Protein AF-A0A970G746-F1 (afdb_monomer)

Foldseek 3Di:
DPDDDDADDWDDDPNDIDGHPGDDDDDDDDDDDVVPVVNRVVVVD

Mean predicted aligned error: 3.78 Å

Secondary structure (DSSP, 8-state):
-PPPPPP---EEETTEEESTTSPPPP-----S-TT-HHHHHHHH-

Solvent-accessible surface area (backbone atoms only — not comparable to full-atom values): 3220 Å² total; per-residue (Å²): 132,84,77,83,80,72,89,44,76,70,45,75,58,87,94,46,61,42,41,49,88,46,68,91,80,88,87,87,80,88,85,56,62,77,87,42,56,68,63,40,54,66,71,77,108

Structure (mmCIF, N/CA/C/O backbone):
data_AF-A0A970G746-F1
#
_entry.id   AF-A0A970G746-F1
#
loop_
_atom_site.group_PDB
_atom_site.id
_atom_site.type_symbol
_atom_site.label_atom_id
_atom_site.label_alt_id
_atom_site.label_comp_id
_atom_site.label_asy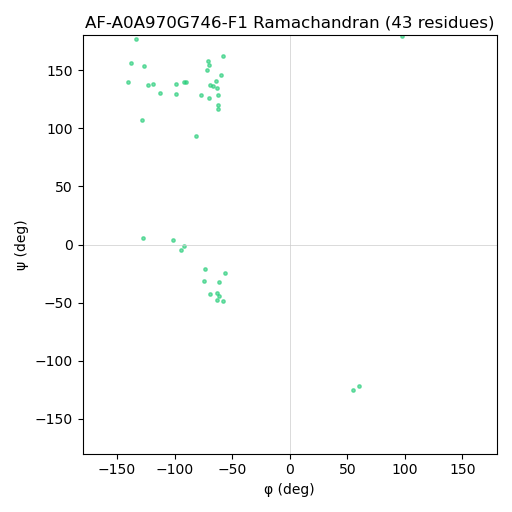m_id
_atom_site.label_entity_id
_atom_site.label_seq_id
_atom_site.pdbx_PDB_ins_code
_atom_site.Cartn_x
_atom_site.Cartn_y
_atom_site.Cartn_z
_atom_site.occupancy
_atom_site.B_iso_or_equiv
_atom_site.auth_seq_id
_atom_site.auth_comp_id
_atom_site.auth_asym_id
_atom_site.auth_atom_id
_atom_site.pdbx_PDB_model_num
ATOM 1 N N . MET A 1 1 ? -0.904 -5.420 26.976 1.00 53.84 1 MET A N 1
ATOM 2 C CA . MET A 1 1 ? -2.305 -5.036 26.698 1.00 53.84 1 MET A CA 1
ATOM 3 C C . MET A 1 1 ? -2.280 -4.043 25.552 1.00 53.84 1 MET A C 1
ATOM 5 O O . MET A 1 1 ? -1.633 -3.014 25.695 1.00 53.84 1 MET A O 1
ATOM 9 N N . SER A 1 2 ? -2.868 -4.370 24.402 1.00 66.62 2 SER A N 1
ATOM 10 C CA . SER A 1 2 ? -2.939 -3.421 23.285 1.00 66.62 2 SER A CA 1
ATOM 11 C C . SER A 1 2 ? -3.839 -2.241 23.680 1.00 66.62 2 SER A C 1
ATOM 13 O O . SER A 1 2 ? -4.875 -2.477 24.306 1.00 66.62 2 SER A O 1
ATOM 15 N N . PRO A 1 3 ? -3.462 -0.987 23.377 1.00 80.94 3 PRO A N 1
ATOM 16 C CA . PRO A 1 3 ? -4.273 0.173 23.723 1.00 80.94 3 PRO A CA 1
ATOM 17 C C . PRO A 1 3 ? -5.657 0.089 23.070 1.00 80.94 3 PR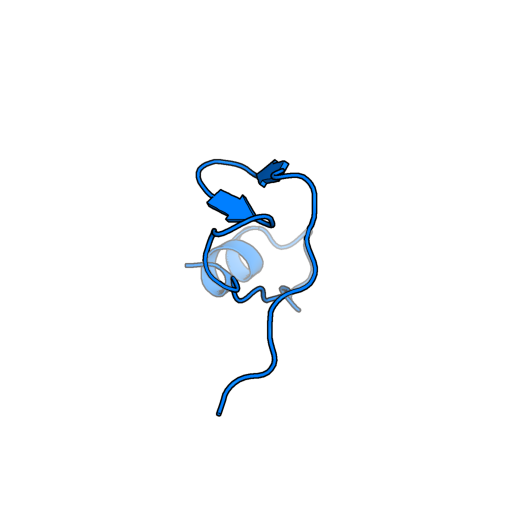O A C 1
ATOM 19 O O . PRO A 1 3 ? -5.809 -0.423 21.959 1.00 80.94 3 PRO A O 1
ATOM 22 N N . MET A 1 4 ? -6.670 0.600 23.772 1.00 86.50 4 MET A N 1
ATOM 23 C CA . MET A 1 4 ? -8.048 0.618 23.283 1.00 86.50 4 MET A CA 1
ATOM 24 C C . MET A 1 4 ? -8.132 1.470 22.011 1.00 86.50 4 MET A C 1
ATOM 26 O O . MET A 1 4 ? -7.657 2.608 21.980 1.00 86.50 4 MET A O 1
ATOM 30 N N . ARG A 1 5 ? -8.718 0.922 20.944 1.00 90.62 5 ARG A N 1
ATOM 31 C CA . ARG A 1 5 ? -8.805 1.614 19.656 1.00 90.62 5 ARG A CA 1
ATOM 32 C C . ARG A 1 5 ? -9.757 2.808 19.752 1.00 90.62 5 ARG A C 1
ATOM 34 O O . ARG A 1 5 ? -10.844 2.711 20.313 1.00 90.62 5 ARG A O 1
ATOM 41 N N . ARG A 1 6 ? -9.374 3.942 19.158 1.00 94.62 6 ARG A N 1
ATOM 42 C CA . ARG A 1 6 ? -10.258 5.112 19.044 1.00 94.62 6 ARG A CA 1
ATOM 43 C C . ARG A 1 6 ? -11.478 4.766 18.187 1.00 94.62 6 ARG A C 1
ATOM 45 O O . ARG A 1 6 ? -11.315 4.236 17.089 1.00 94.62 6 ARG A O 1
ATOM 52 N N . LYS A 1 7 ? -12.678 5.156 18.632 1.00 94.88 7 LYS A N 1
ATOM 53 C CA . LYS A 1 7 ? -13.897 5.066 17.814 1.00 94.88 7 LYS A CA 1
ATOM 54 C C . LYS A 1 7 ? -13.756 5.953 16.575 1.00 94.88 7 LYS A C 1
ATOM 56 O O . LYS A 1 7 ? -13.560 7.164 16.686 1.00 94.88 7 LYS A O 1
ATOM 61 N N . THR A 1 8 ? -13.838 5.349 15.394 1.00 96.94 8 THR A N 1
ATOM 62 C CA . THR A 1 8 ? -13.718 6.029 14.098 1.00 96.94 8 THR A CA 1
ATOM 63 C C . THR A 1 8 ? -14.762 5.511 13.118 1.00 96.94 8 THR A C 1
ATOM 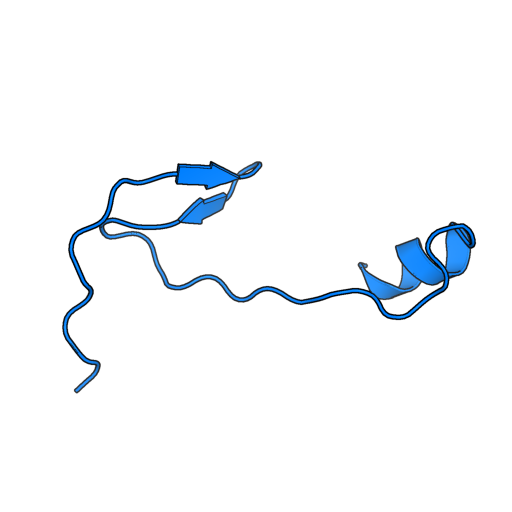65 O O . THR A 1 8 ? -15.251 4.390 13.249 1.00 96.94 8 THR A O 1
ATOM 68 N N . ARG A 1 9 ? -15.106 6.331 12.120 1.00 97.81 9 ARG A N 1
ATOM 69 C CA . ARG A 1 9 ? -15.961 5.909 11.005 1.00 97.81 9 ARG A CA 1
ATOM 70 C C . ARG A 1 9 ? -15.260 4.815 10.194 1.00 97.81 9 ARG A C 1
ATOM 72 O O . ARG A 1 9 ? -14.059 4.914 9.951 1.00 97.81 9 ARG A O 1
ATOM 79 N N . VAL A 1 10 ? -16.020 3.820 9.744 1.00 98.00 10 VAL A N 1
ATOM 80 C CA . VAL A 1 10 ? -15.527 2.787 8.824 1.00 98.00 10 VAL A CA 1
ATOM 81 C C . VAL A 1 10 ? -15.454 3.349 7.406 1.00 98.00 10 VAL A C 1
ATOM 83 O O . VAL A 1 10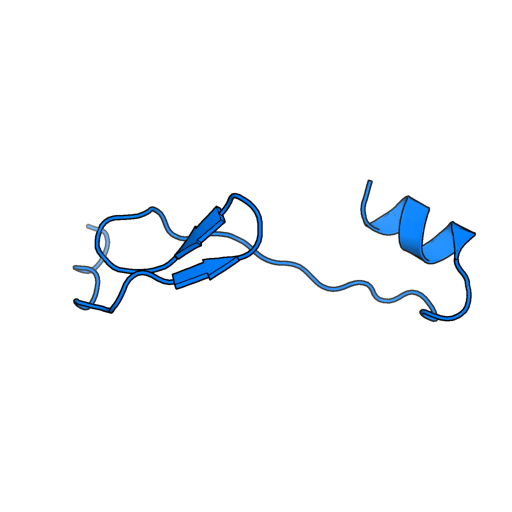 ? -16.435 3.902 6.911 1.00 98.00 10 VAL A O 1
ATOM 86 N N . ILE A 1 11 ? -14.305 3.189 6.752 1.00 98.06 11 ILE A N 1
ATOM 87 C CA . ILE A 1 11 ? -14.076 3.546 5.346 1.00 98.06 11 ILE A CA 1
ATOM 88 C C . ILE A 1 11 ? -13.704 2.284 4.564 1.00 98.06 11 ILE A C 1
ATOM 90 O O . ILE A 1 11 ? -12.928 1.459 5.047 1.00 98.06 11 ILE A O 1
ATOM 94 N N . LYS A 1 12 ? -14.255 2.140 3.354 1.00 98.06 12 LYS A N 1
ATOM 95 C CA . LYS A 1 12 ? -13.948 1.049 2.421 1.00 98.06 12 LYS A CA 1
ATOM 96 C C . LYS A 1 12 ? -12.940 1.528 1.367 1.00 98.06 12 LYS A C 1
ATOM 98 O O . LYS A 1 12 ? -13.171 2.563 0.749 1.00 98.06 12 LYS A O 1
ATOM 103 N N . ILE A 1 13 ? -11.859 0.775 1.159 1.00 97.50 13 ILE A N 1
ATOM 104 C CA . ILE A 1 13 ? -10.835 0.997 0.122 1.00 97.50 13 ILE A CA 1
ATOM 105 C C . ILE A 1 13 ? -10.665 -0.320 -0.640 1.00 97.50 13 ILE A C 1
ATOM 107 O O . ILE A 1 13 ? -10.135 -1.282 -0.086 1.00 97.50 13 ILE A O 1
ATOM 111 N N . GLY A 1 14 ? -11.159 -0.391 -1.881 1.00 96.50 14 GLY A N 1
ATOM 112 C CA . GLY A 1 14 ? -11.293 -1.676 -2.578 1.00 96.50 14 GLY A CA 1
ATOM 113 C C . GLY A 1 14 ? -12.123 -2.644 -1.731 1.00 96.50 14 GLY A C 1
ATOM 114 O O . GLY A 1 14 ? -13.208 -2.282 -1.278 1.00 96.50 14 GLY A O 1
ATOM 115 N N . ASP A 1 15 ? -11.590 -3.825 -1.430 1.00 96.94 15 ASP A N 1
ATOM 116 C CA . ASP A 1 15 ? -12.253 -4.825 -0.577 1.00 96.94 15 ASP A CA 1
ATOM 117 C C . ASP A 1 15 ? -11.901 -4.720 0.917 1.00 96.94 15 ASP A C 1
ATOM 119 O O . ASP A 1 15 ? -12.457 -5.436 1.754 1.00 96.94 15 ASP A O 1
ATOM 123 N N . VAL A 1 16 ? -11.027 -3.781 1.285 1.00 97.62 16 VAL A N 1
ATOM 124 C CA . VAL A 1 16 ? -10.555 -3.584 2.659 1.00 97.62 16 VAL A CA 1
ATOM 125 C C . VAL A 1 16 ? -11.431 -2.568 3.397 1.00 97.62 16 VAL A C 1
ATOM 127 O O . VAL A 1 16 ? -11.820 -1.537 2.849 1.00 97.62 16 VAL A O 1
ATOM 130 N N . ARG A 1 17 ? -11.724 -2.832 4.677 1.00 97.94 17 ARG A N 1
ATOM 131 C CA . ARG A 1 17 ? -12.422 -1.902 5.583 1.00 97.94 17 ARG A CA 1
ATOM 132 C C . ARG A 1 17 ? -11.475 -1.432 6.685 1.00 97.94 17 ARG A C 1
ATOM 134 O O . ARG A 1 17 ? -10.846 -2.256 7.342 1.00 97.94 17 ARG A O 1
ATOM 141 N N . ILE A 1 18 ? -11.396 -0.121 6.903 1.00 97.69 18 ILE A N 1
ATOM 142 C CA . ILE A 1 18 ? -10.505 0.512 7.886 1.00 97.69 18 ILE A CA 1
ATOM 143 C C . ILE A 1 18 ? -11.336 1.357 8.859 1.00 97.69 18 ILE A C 1
ATOM 145 O O . ILE A 1 18 ? -12.234 2.084 8.440 1.00 97.69 18 ILE A O 1
ATOM 149 N N . GLY A 1 19 ? -11.016 1.287 10.153 1.00 96.56 19 GLY A N 1
ATOM 150 C CA . GLY A 1 19 ? -11.717 2.009 11.224 1.00 96.56 19 GLY A CA 1
ATOM 151 C C . GLY A 1 19 ? -12.776 1.173 11.952 1.00 96.56 19 GLY A C 1
ATOM 152 O O . GLY A 1 19 ? -12.957 -0.011 11.661 1.00 96.56 19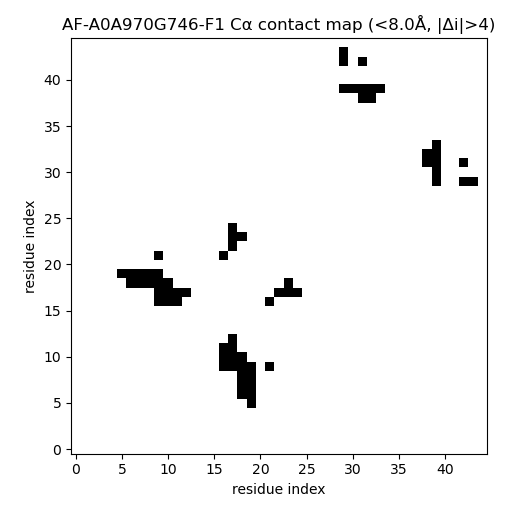 GLY A O 1
ATOM 153 N N . GLY A 1 20 ? -13.438 1.773 12.945 1.00 94.62 20 GLY A N 1
ATOM 154 C CA . GLY A 1 20 ? -14.433 1.102 13.796 1.00 94.62 20 GLY A CA 1
ATOM 155 C C . GLY A 1 20 ? -13.849 -0.082 14.571 1.00 94.62 20 GLY A C 1
ATOM 156 O O . GLY A 1 20 ? -12.850 0.071 15.272 1.00 94.62 20 GLY A O 1
ATOM 157 N N . GLU A 1 21 ? -14.422 -1.267 14.372 1.00 93.75 21 GLU A N 1
ATOM 158 C CA . GLU A 1 21 ? -13.973 -2.528 14.988 1.00 93.75 21 GLU A CA 1
ATOM 159 C C . GLU A 1 21 ? -13.151 -3.414 14.024 1.00 93.75 21 GLU A C 1
ATOM 161 O O . GLU A 1 21 ? -12.756 -4.523 14.369 1.00 93.75 21 GLU A O 1
ATOM 166 N N . HIS A 1 22 ? -12.863 -2.945 12.800 1.00 95.12 22 HIS A N 1
ATOM 167 C CA . HIS A 1 22 ? -12.045 -3.698 11.837 1.00 95.12 22 HIS A CA 1
ATOM 168 C C . HIS A 1 22 ? -10.560 -3.725 12.243 1.00 95.12 22 HIS A C 1
ATOM 170 O O . HIS A 1 22 ? -10.087 -2.748 12.824 1.00 95.12 22 HIS A O 1
ATOM 176 N N . PRO A 1 23 ? -9.783 -4.769 11.906 1.00 94.12 23 PRO A N 1
ATOM 177 C CA . PRO A 1 23 ? -8.372 -4.862 12.289 1.00 94.12 23 PRO A CA 1
ATOM 178 C C . PRO A 1 23 ? -7.520 -3.682 11.784 1.00 94.12 23 PRO A C 1
ATOM 180 O O . PRO A 1 23 ? -7.910 -2.926 10.889 1.00 94.12 23 PRO A O 1
ATOM 183 N N . ILE A 1 24 ? -6.339 -3.502 12.385 1.00 94.06 24 ILE A N 1
ATOM 184 C CA . ILE A 1 24 ? -5.322 -2.582 11.858 1.00 94.06 24 ILE A CA 1
ATOM 185 C C . ILE A 1 24 ? -4.763 -3.199 10.576 1.00 94.06 24 ILE A C 1
ATOM 187 O O . ILE A 1 24 ? -4.324 -4.345 10.582 1.00 94.06 24 ILE A O 1
ATOM 191 N N . VAL A 1 25 ? -4.796 -2.439 9.485 1.00 96.81 25 VAL A N 1
ATOM 192 C CA . VAL A 1 25 ? -4.306 -2.873 8.174 1.00 96.81 25 VAL A CA 1
ATOM 193 C C . VAL A 1 25 ? -2.903 -2.316 7.960 1.00 96.81 25 VAL A C 1
ATOM 195 O O . VAL A 1 25 ? -2.644 -1.158 8.289 1.00 96.81 25 VAL A O 1
ATOM 198 N N . VAL A 1 26 ? -2.010 -3.135 7.409 1.00 96.81 26 VAL A N 1
ATOM 199 C CA . VAL A 1 26 ? -0.651 -2.732 7.027 1.00 96.81 26 VAL A CA 1
ATOM 200 C C . VAL A 1 26 ? -0.660 -2.229 5.586 1.00 96.81 26 VAL A C 1
ATOM 202 O O . VAL A 1 26 ? -1.337 -2.794 4.730 1.00 96.81 26 VAL A O 1
ATOM 205 N N . GLN A 1 27 ? 0.087 -1.162 5.327 1.00 97.25 27 GLN A N 1
ATOM 206 C CA . GLN A 1 27 ? 0.256 -0.568 4.004 1.00 97.25 27 GLN A CA 1
ATOM 207 C C . GLN A 1 27 ? 1.749 -0.448 3.690 1.00 97.25 27 GLN A C 1
ATOM 209 O O . GLN A 1 27 ? 2.571 -0.342 4.601 1.00 97.25 27 GLN A O 1
ATOM 214 N N . SER A 1 28 ? 2.086 -0.450 2.404 1.00 97.62 28 SER A N 1
ATOM 215 C CA . SER A 1 28 ? 3.432 -0.200 1.886 1.00 97.62 28 SER A CA 1
ATOM 216 C C . SER A 1 28 ? 3.366 0.797 0.724 1.00 97.62 28 SER A C 1
ATOM 218 O O . SER A 1 28 ? 2.286 1.251 0.340 1.00 97.62 28 SER A O 1
ATOM 220 N N . MET A 1 29 ? 4.524 1.171 0.184 1.00 98.38 29 MET A N 1
ATOM 221 C CA . MET A 1 29 ? 4.645 2.084 -0.949 1.00 98.38 29 MET A CA 1
ATOM 222 C C . MET A 1 29 ? 5.758 1.591 -1.876 1.00 98.38 29 MET A C 1
ATOM 224 O O . MET A 1 29 ? 6.798 1.132 -1.401 1.00 98.38 29 MET A O 1
ATOM 228 N N . THR A 1 30 ? 5.536 1.677 -3.187 1.00 98.00 30 THR A N 1
ATOM 229 C CA . THR A 1 30 ? 6.548 1.344 -4.195 1.00 98.00 30 THR A CA 1
ATOM 230 C C . THR A 1 30 ? 7.670 2.378 -4.209 1.00 98.00 30 THR A C 1
ATOM 232 O O . THR A 1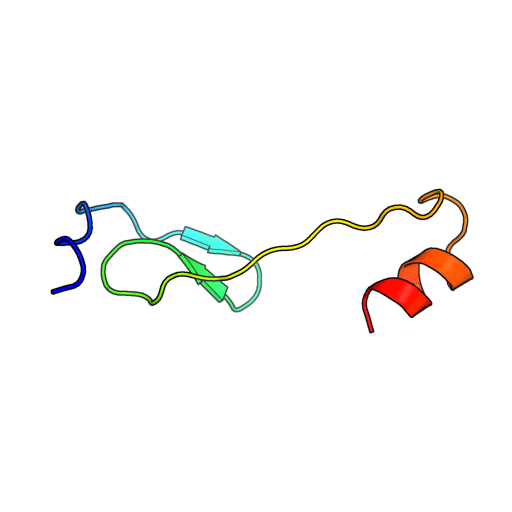 30 ? 7.470 3.536 -3.843 1.00 98.00 30 THR A O 1
ATOM 235 N N . ASN A 1 31 ? 8.855 1.970 -4.656 1.00 98.25 31 ASN A N 1
ATOM 236 C CA . ASN A 1 31 ? 10.017 2.853 -4.813 1.00 98.25 31 ASN A CA 1
ATOM 237 C C . ASN A 1 31 ? 10.650 2.779 -6.213 1.00 98.25 31 ASN A C 1
ATOM 239 O O . ASN A 1 31 ? 11.683 3.401 -6.454 1.00 98.25 31 ASN A O 1
ATOM 243 N N . THR A 1 32 ? 10.033 2.045 -7.138 1.00 98.38 32 THR A N 1
ATOM 244 C CA . THR A 1 32 ? 10.334 2.084 -8.571 1.00 98.38 32 THR A CA 1
ATOM 245 C C . THR A 1 32 ? 9.854 3.396 -9.200 1.00 98.38 32 THR A C 1
ATOM 247 O O . THR A 1 32 ? 8.948 4.052 -8.684 1.00 98.38 32 THR A O 1
ATOM 250 N N . ASP A 1 33 ? 10.427 3.787 -10.345 1.00 98.00 33 ASP A N 1
ATOM 251 C CA . ASP A 1 33 ? 9.815 4.831 -11.180 1.00 98.00 33 ASP A CA 1
ATOM 252 C C . ASP A 1 33 ? 8.448 4.328 -11.657 1.00 98.00 33 ASP A C 1
A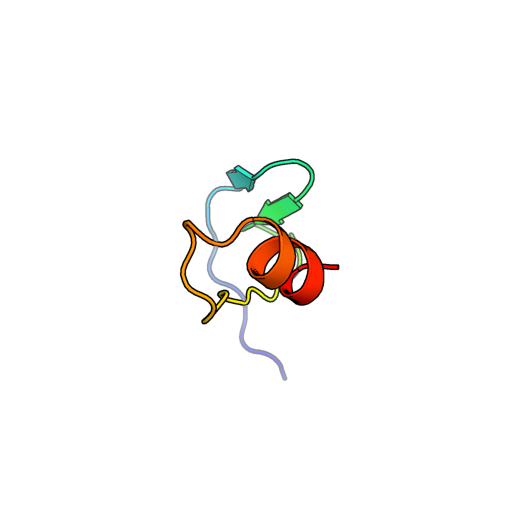TOM 254 O O . ASP A 1 33 ? 8.379 3.348 -12.399 1.00 98.00 33 ASP A O 1
ATOM 258 N N . THR A 1 34 ? 7.369 5.001 -11.255 1.00 97.62 34 THR A N 1
ATOM 259 C CA . THR A 1 34 ? 5.984 4.625 -11.582 1.00 97.62 34 THR A CA 1
ATOM 260 C C . THR A 1 34 ? 5.732 4.508 -13.088 1.00 97.62 34 THR A C 1
ATOM 262 O O . THR A 1 34 ? 4.835 3.780 -13.507 1.00 97.62 34 THR A O 1
ATOM 265 N N . ARG A 1 35 ? 6.519 5.194 -13.929 1.00 98.38 35 ARG A N 1
ATOM 266 C CA . ARG A 1 35 ? 6.414 5.084 -15.394 1.00 98.38 35 ARG A CA 1
ATOM 267 C C . ARG A 1 35 ? 6.979 3.764 -15.921 1.00 98.38 35 ARG A C 1
ATOM 269 O O . ARG A 1 35 ? 6.612 3.344 -17.016 1.00 98.38 35 ARG A O 1
ATOM 276 N N . ASN A 1 36 ? 7.844 3.097 -15.156 1.00 98.44 36 ASN A N 1
ATOM 277 C CA . ASN A 1 36 ? 8.279 1.738 -15.440 1.00 98.44 36 ASN A CA 1
ATOM 278 C C . ASN A 1 36 ? 7.221 0.752 -14.926 1.00 98.44 36 ASN A C 1
ATOM 280 O O . ASN A 1 36 ? 7.212 0.352 -13.756 1.00 98.44 36 ASN A O 1
ATOM 284 N N . VAL A 1 37 ? 6.321 0.379 -15.835 1.00 98.44 37 VAL A N 1
ATOM 285 C CA . VAL A 1 37 ? 5.202 -0.529 -15.561 1.00 98.44 37 VAL A CA 1
ATOM 286 C C . VAL A 1 37 ? 5.698 -1.880 -15.046 1.00 98.44 37 VAL A C 1
ATOM 288 O O . VAL A 1 37 ? 5.222 -2.345 -14.015 1.00 98.44 37 VAL A O 1
ATOM 291 N N . GLU A 1 38 ? 6.680 -2.490 -15.712 1.00 98.50 38 GLU A N 1
ATOM 292 C CA . GLU A 1 38 ? 7.167 -3.832 -15.372 1.00 98.50 38 GLU A CA 1
ATOM 293 C C . GLU A 1 38 ? 7.794 -3.880 -13.972 1.00 98.50 38 GLU A C 1
ATOM 295 O O . GLU A 1 38 ? 7.436 -4.734 -13.158 1.00 98.50 38 GLU A O 1
ATOM 300 N N . ALA A 1 39 ? 8.678 -2.929 -13.656 1.00 98.56 39 ALA A N 1
ATOM 301 C CA . ALA A 1 39 ? 9.329 -2.872 -12.349 1.00 98.56 39 ALA A CA 1
ATOM 302 C C . ALA A 1 39 ? 8.317 -2.650 -11.213 1.00 98.56 39 ALA A C 1
ATOM 304 O O . ALA A 1 39 ? 8.403 -3.300 -10.171 1.00 98.56 39 ALA A O 1
ATOM 305 N N . THR A 1 40 ? 7.343 -1.762 -11.426 1.00 98.56 40 THR A N 1
ATOM 306 C CA . THR A 1 40 ? 6.334 -1.420 -10.415 1.00 98.56 40 THR A CA 1
ATOM 307 C C . THR A 1 40 ? 5.375 -2.582 -10.170 1.00 98.56 40 THR A C 1
ATOM 309 O O . THR A 1 40 ? 5.094 -2.902 -9.018 1.00 98.56 40 THR A O 1
ATOM 312 N N . VAL A 1 41 ? 4.927 -3.264 -11.232 1.00 98.44 41 VAL A N 1
ATOM 313 C CA . VAL A 1 41 ? 4.086 -4.467 -11.120 1.00 98.44 41 VAL A CA 1
ATOM 314 C C . VAL A 1 41 ? 4.825 -5.571 -10.371 1.00 9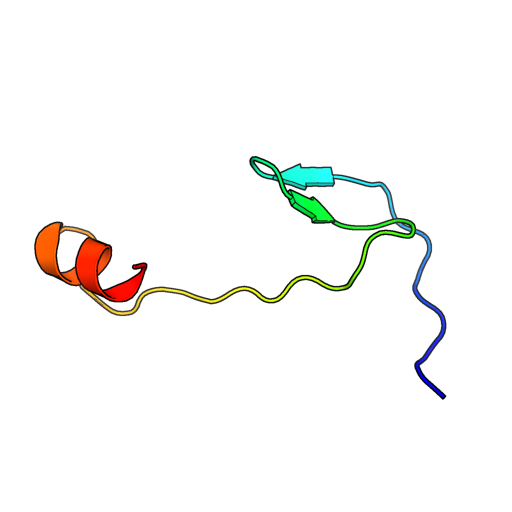8.44 41 VAL A C 1
ATOM 316 O O . VAL A 1 41 ? 4.258 -6.164 -9.459 1.00 98.44 41 VAL A O 1
ATOM 319 N N . ARG A 1 42 ? 6.105 -5.800 -10.683 1.00 98.25 42 ARG A N 1
ATOM 320 C CA . ARG A 1 42 ? 6.923 -6.800 -9.986 1.00 98.25 42 ARG A CA 1
ATOM 321 C C . ARG A 1 42 ? 7.082 -6.509 -8.490 1.00 98.25 42 ARG A C 1
ATOM 323 O O . ARG A 1 42 ? 7.218 -7.446 -7.717 1.00 98.25 42 ARG A O 1
ATOM 330 N N . GLN A 1 43 ? 7.100 -5.241 -8.078 1.00 98.50 43 GLN A N 1
ATOM 331 C CA . GLN A 1 43 ? 7.240 -4.874 -6.666 1.00 98.50 43 GLN A CA 1
ATOM 332 C C . GLN A 1 43 ? 5.960 -5.113 -5.849 1.00 98.50 43 GLN A C 1
ATOM 334 O O . GLN A 1 43 ? 6.053 -5.354 -4.647 1.00 98.50 43 GLN A O 1
ATOM 339 N N . ILE A 1 44 ? 4.780 -4.987 -6.464 1.00 97.50 44 ILE A N 1
ATOM 340 C CA . ILE A 1 44 ? 3.486 -5.080 -5.761 1.00 97.50 44 ILE A CA 1
ATOM 341 C C . ILE A 1 44 ? 2.853 -6.479 -5.796 1.00 97.50 44 ILE A C 1
ATOM 343 O O . ILE A 1 44 ? 1.795 -6.662 -5.193 1.00 97.50 44 ILE A O 1
ATOM 347 N N . GLN A 1 45 ? 3.457 -7.422 -6.524 1.00 93.00 45 GLN A N 1
ATOM 348 C CA . GLN A 1 45 ? 3.070 -8.838 -6.574 1.00 93.00 45 GLN A CA 1
ATOM 349 C C . GLN A 1 45 ? 3.722 -9.627 -5.440 1.00 93.00 45 GLN A C 1
ATOM 351 O O . GLN A 1 45 ? 3.021 -10.502 -4.885 1.00 93.00 45 GLN A O 1
#

Radius of gyration: 15.43 Å; Cα contacts (8 Å, |Δi|>4): 33; chains: 1; bounding box: 26×15×42 Å

pLDDT: mean 94.73, std 8.25, range [53.84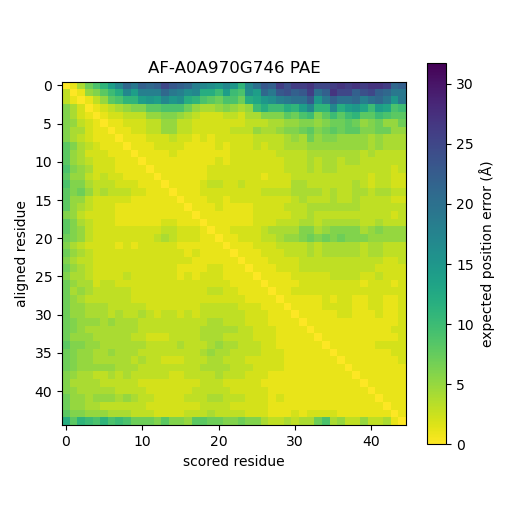, 98.56]

Sequence (45 aa):
MSPMRRKTRVIKIGDVRIGGEHPIVVQSMTNTDTRNVEATVRQIQ